Protein AF-A0A9W9TT65-F1 (afdb_monomer_lite)

Foldseek 3Di:
DDDDDDDDPPDQDPPVCCVVPPNQLRPDDPVLCCLLVVNCNVQAVVCLLVVVVVSHDDDDPSSVVSLLVVLLSSLVRVQVVDDAAEEEEAEEPSNLQNLVNNLVSCVVVVGDYAYEYEHATAQDALVSLVVDPCSLSSLVSCVSHPYYYYPDPVSVVRSVNNVVVRD

InterPro domains:
  IPR001830 Glycosyl transferase, family 20 [PF00982] (3-165)
  IPR001830 Glycosyl transferase, family 20 [PTHR10788] (2-167)

Structure (mmCIF, N/CA/C/O backbone):
data_AF-A0A9W9TT65-F1
#
_entry.id   AF-A0A9W9TT65-F1
#
loop_
_atom_site.group_PDB
_atom_site.id
_atom_site.type_symbol
_atom_site.label_atom_id
_atom_site.label_alt_id
_atom_site.label_comp_id
_atom_site.label_asym_id
_atom_site.label_entity_id
_atom_site.label_seq_id
_atom_site.pdbx_PDB_ins_code
_atom_site.Cartn_x
_atom_site.Cartn_y
_atom_site.Cartn_z
_atom_site.occupancy
_atom_site.B_iso_or_equiv
_atom_site.auth_seq_id
_atom_site.auth_comp_id
_atom_site.auth_asym_id
_atom_site.auth_atom_id
_atom_site.pdbx_PDB_model_num
ATOM 1 N N . MET A 1 1 ? -24.677 -5.483 7.477 1.00 58.88 1 MET A N 1
ATOM 2 C CA . MET A 1 1 ? -23.990 -4.290 8.018 1.00 58.88 1 MET A CA 1
ATOM 3 C C . MET A 1 1 ? -23.645 -3.385 6.850 1.00 58.88 1 MET A C 1
ATOM 5 O O . MET A 1 1 ? -23.142 -3.916 5.865 1.00 58.88 1 MET A O 1
ATOM 9 N N . PRO A 1 2 ? -23.948 -2.082 6.903 1.00 85.75 2 PRO A N 1
ATOM 10 C CA . PRO A 1 2 ? -23.496 -1.151 5.876 1.00 85.75 2 PRO A CA 1
ATOM 11 C C . PRO A 1 2 ? -21.977 -0.962 5.992 1.00 85.75 2 PRO A C 1
ATOM 13 O O . PRO A 1 2 ? -21.465 -0.779 7.094 1.00 85.75 2 PRO A O 1
ATOM 16 N N . PHE A 1 3 ? -21.259 -1.022 4.873 1.00 85.62 3 PHE A N 1
ATOM 17 C CA . PHE A 1 3 ? -19.852 -0.621 4.795 1.00 85.62 3 PHE A CA 1
ATOM 18 C C . PHE A 1 3 ? -19.753 0.737 4.094 1.00 85.62 3 PHE A C 1
ATOM 20 O O . PHE A 1 3 ? -20.617 1.094 3.292 1.00 85.62 3 PHE A O 1
ATOM 27 N N . ARG A 1 4 ? -18.704 1.503 4.402 1.00 89.38 4 ARG A N 1
ATOM 28 C CA . ARG A 1 4 ? -18.386 2.761 3.715 1.00 89.38 4 ARG A CA 1
ATOM 29 C C . ARG A 1 4 ? -17.151 2.553 2.854 1.00 89.38 4 ARG A C 1
ATOM 31 O O . ARG A 1 4 ? -16.164 2.001 3.330 1.00 89.38 4 ARG A O 1
ATOM 38 N N . TRP A 1 5 ? -17.212 2.997 1.604 1.00 88.19 5 TRP A N 1
ATOM 39 C CA . TRP A 1 5 ? -16.100 2.881 0.667 1.00 88.19 5 TRP A CA 1
ATOM 40 C C . TRP A 1 5 ? -15.367 4.218 0.555 1.00 88.19 5 TRP A C 1
ATOM 42 O O . TRP A 1 5 ? -15.962 5.237 0.213 1.00 88.19 5 TRP A O 1
ATOM 52 N N . PHE A 1 6 ? -14.065 4.199 0.840 1.00 88.06 6 PHE A N 1
ATOM 53 C CA . PHE A 1 6 ? -13.137 5.291 0.558 1.00 88.06 6 PHE A CA 1
ATOM 54 C C . PHE A 1 6 ? -12.287 4.953 -0.667 1.00 88.06 6 PHE A C 1
ATOM 56 O O . PHE A 1 6 ? -11.659 3.897 -0.712 1.00 88.06 6 PHE A O 1
ATOM 63 N N . GLY A 1 7 ? -12.258 5.842 -1.655 1.00 85.19 7 GLY A N 1
ATOM 64 C CA . GLY A 1 7 ? -11.528 5.621 -2.897 1.00 85.19 7 GLY A CA 1
ATOM 65 C C . GLY A 1 7 ? -11.224 6.921 -3.624 1.00 85.19 7 GLY A C 1
ATOM 66 O O . GLY A 1 7 ? -11.794 7.970 -3.318 1.00 85.19 7 GLY A O 1
ATOM 67 N N . TRP A 1 8 ? -10.309 6.835 -4.585 1.00 81.88 8 TRP A N 1
ATOM 68 C CA . TRP A 1 8 ? -10.069 7.915 -5.530 1.00 81.88 8 TRP A CA 1
ATOM 69 C C . TRP A 1 8 ? -11.089 7.812 -6.682 1.00 81.88 8 TRP A C 1
ATOM 71 O O . TRP A 1 8 ? -11.225 6.729 -7.249 1.00 81.88 8 TRP A O 1
ATOM 81 N N . PRO A 1 9 ? -11.799 8.897 -7.048 1.00 77.75 9 PRO A N 1
ATOM 82 C CA . PRO A 1 9 ? -12.768 8.927 -8.158 1.00 77.75 9 PRO A CA 1
ATOM 83 C C . PRO A 1 9 ? -12.161 8.681 -9.552 1.00 77.75 9 PRO A C 1
ATOM 85 O O . PRO A 1 9 ? -12.905 8.554 -10.518 1.00 77.75 9 PRO A O 1
ATOM 88 N N . GLY A 1 10 ? -10.830 8.661 -9.689 1.00 69.94 10 GLY A N 1
ATOM 89 C CA . GLY A 1 10 ? -10.135 8.414 -10.959 1.00 69.94 10 GLY A CA 1
ATOM 90 C C . GLY A 1 10 ? -9.964 9.641 -11.863 1.00 69.94 10 GLY A C 1
ATOM 91 O O . GLY A 1 10 ? -9.146 9.607 -12.777 1.00 69.94 10 GLY A O 1
ATOM 92 N N . LEU A 1 11 ? -10.681 10.739 -11.606 1.00 67.62 11 LEU A N 1
ATOM 93 C CA . LEU A 1 11 ? -10.598 11.994 -12.364 1.00 67.62 11 LEU A CA 1
ATOM 94 C C . LEU A 1 11 ? -10.706 13.215 -11.440 1.00 67.62 11 LEU A C 1
ATOM 96 O O . LEU A 1 11 ? -11.041 13.095 -10.259 1.00 67.62 11 LEU A O 1
ATOM 100 N N . GLY A 1 12 ? -10.399 14.394 -11.987 1.00 60.28 12 GLY A N 1
ATOM 101 C CA . GLY A 1 12 ? -10.704 15.664 -11.331 1.00 60.28 12 GLY A CA 1
ATOM 102 C C . GLY A 1 12 ? -12.208 15.860 -11.280 1.00 60.28 12 GLY A C 1
ATOM 103 O O . GLY A 1 12 ? -12.876 15.714 -12.300 1.00 60.28 12 GLY A O 1
ATOM 104 N N . ILE A 1 13 ? -12.731 16.148 -10.094 1.00 60.12 13 ILE A N 1
ATOM 105 C CA . ILE A 1 13 ? -14.157 16.397 -9.899 1.00 60.12 13 ILE A CA 1
ATOM 106 C C . ILE A 1 13 ? -14.379 17.900 -10.104 1.00 60.12 13 ILE A C 1
ATOM 108 O O . ILE A 1 13 ? -13.722 18.687 -9.418 1.00 60.12 13 ILE A O 1
ATOM 112 N N . PRO A 1 14 ? -15.246 18.321 -11.040 1.00 58.72 14 PRO A N 1
ATOM 113 C CA . PRO A 1 14 ? -15.677 19.710 -11.138 1.00 58.72 14 PRO A CA 1
ATOM 114 C C . PRO A 1 14 ? -16.247 20.198 -9.802 1.00 58.72 14 PRO A C 1
ATOM 116 O O . PRO A 1 14 ? -16.908 19.442 -9.096 1.00 58.72 14 PRO A O 1
ATOM 119 N N . GLN A 1 15 ? -16.039 21.471 -9.461 1.00 59.12 15 GLN A N 1
ATOM 120 C CA . GLN A 1 15 ? -16.457 22.028 -8.164 1.00 59.12 15 GLN A CA 1
ATOM 121 C C . GLN A 1 15 ? -17.969 21.862 -7.887 1.00 59.12 15 GLN A C 1
ATOM 123 O O . GLN A 1 15 ? -18.407 21.775 -6.743 1.00 59.12 15 GLN A O 1
ATOM 128 N N . GLU A 1 16 ? -18.774 21.787 -8.945 1.00 53.3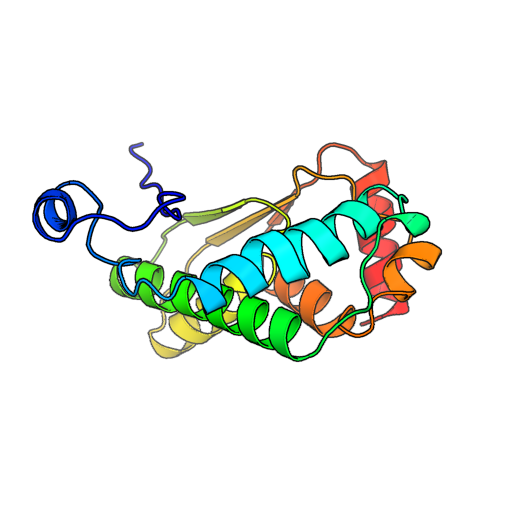4 16 GLU A N 1
ATOM 129 C CA . GLU A 1 16 ? -20.217 21.530 -8.904 1.00 53.34 16 GLU A CA 1
ATOM 130 C C . GLU A 1 16 ? -20.590 20.102 -8.459 1.00 53.34 16 GLU A C 1
ATOM 132 O O . GLU A 1 16 ? -21.606 19.919 -7.784 1.00 53.34 16 GLU A O 1
ATOM 137 N N . ASP A 1 17 ? -19.730 19.119 -8.736 1.00 54.47 17 ASP A N 1
ATOM 138 C CA . ASP A 1 17 ? -19.923 17.699 -8.418 1.00 54.47 17 ASP A CA 1
ATOM 139 C C . ASP A 1 17 ? -19.241 17.282 -7.099 1.00 54.47 17 ASP A C 1
ATOM 141 O O . ASP A 1 17 ? -19.396 16.147 -6.636 1.00 54.47 17 ASP A O 1
ATOM 145 N N . GLU A 1 18 ? -18.525 18.202 -6.435 1.00 54.34 18 GLU A N 1
ATOM 146 C CA . GLU A 1 18 ? -17.837 17.959 -5.154 1.00 54.34 18 GLU A CA 1
ATOM 147 C C . GLU A 1 18 ? -18.780 17.465 -4.047 1.00 54.34 18 GLU A C 1
ATOM 149 O O . GLU A 1 18 ? -18.344 16.739 -3.158 1.00 54.34 18 GLU A O 1
ATOM 154 N N . LYS A 1 19 ? -20.075 17.810 -4.113 1.00 49.06 19 LYS A N 1
ATOM 155 C CA . LYS A 1 19 ? -21.104 17.368 -3.152 1.00 49.06 19 LYS A CA 1
ATOM 156 C C . LYS A 1 19 ? -21.560 15.916 -3.351 1.00 49.06 19 LYS A C 1
ATOM 158 O O . LYS A 1 19 ? -22.114 15.330 -2.422 1.00 49.06 19 LYS A O 1
ATOM 163 N N . LEU A 1 20 ? -21.390 15.354 -4.552 1.00 49.91 20 LEU A N 1
ATOM 164 C CA . LEU A 1 20 ? -21.769 13.973 -4.893 1.00 49.91 20 LEU A CA 1
ATOM 165 C C . LEU A 1 20 ? -20.670 12.971 -4.530 1.00 49.91 20 LEU A C 1
ATOM 167 O O . LEU A 1 20 ? -20.954 11.822 -4.187 1.00 49.91 20 LEU A O 1
ATOM 171 N N . VAL A 1 21 ? -19.415 13.411 -4.563 1.00 54.03 21 VAL A N 1
ATOM 172 C CA . VAL A 1 21 ? -18.291 12.648 -4.027 1.00 54.03 21 VAL A CA 1
ATOM 173 C C . VAL A 1 21 ? -18.220 12.902 -2.528 1.00 54.03 21 VAL A C 1
ATOM 175 O O . VAL A 1 21 ? -18.475 14.002 -2.065 1.00 54.03 21 VAL A O 1
ATOM 178 N N . THR A 1 22 ? -17.915 11.881 -1.726 1.00 53.19 22 THR A N 1
ATOM 179 C CA . THR A 1 22 ? -17.835 12.016 -0.263 1.00 53.19 22 THR A CA 1
ATOM 180 C C . THR A 1 22 ? -16.619 12.873 0.141 1.00 53.19 22 THR A C 1
ATOM 182 O O . THR A 1 22 ? -15.586 12.333 0.521 1.00 53.19 22 THR A O 1
ATOM 185 N N . GLU A 1 23 ? -16.752 14.194 -0.016 1.00 50.34 23 GLU A N 1
ATOM 186 C CA . GLU A 1 23 ? -16.057 15.400 0.484 1.00 50.34 23 GLU A CA 1
ATOM 187 C C . GLU A 1 23 ? -14.537 15.428 0.746 1.00 50.34 23 GLU A C 1
ATOM 189 O O . GLU A 1 23 ? -14.012 16.506 0.998 1.00 50.34 23 GLU A O 1
ATOM 194 N N . LYS A 1 24 ? -13.776 14.328 0.744 1.00 52.50 24 LYS A N 1
ATOM 195 C CA . LYS A 1 24 ? -12.506 14.329 1.498 1.00 52.50 24 LYS A CA 1
ATOM 196 C C . LYS A 1 24 ? -11.238 13.999 0.719 1.00 52.50 24 LYS A C 1
ATOM 198 O O . LYS A 1 24 ? -10.176 14.441 1.137 1.00 52.50 24 LYS A O 1
ATOM 203 N N . MET A 1 25 ? -11.314 13.334 -0.434 1.00 53.53 25 MET A N 1
ATOM 204 C CA . MET A 1 25 ? -10.139 13.108 -1.307 1.00 53.53 25 MET A CA 1
ATOM 205 C C . MET A 1 25 ? -9.979 14.199 -2.387 1.00 53.53 25 MET A C 1
ATOM 207 O O . MET A 1 25 ? -9.331 13.978 -3.406 1.00 53.53 25 MET A O 1
ATOM 211 N N . ALA A 1 26 ? -10.584 15.373 -2.184 1.00 46.69 26 ALA A N 1
ATOM 212 C CA . ALA A 1 26 ? -10.664 16.464 -3.157 1.00 46.69 26 ALA A CA 1
ATOM 213 C C . ALA A 1 26 ? -9.554 17.522 -2.978 1.00 46.69 26 ALA A C 1
ATOM 215 O O . ALA A 1 26 ? -9.811 18.720 -2.971 1.00 46.69 26 ALA A O 1
ATOM 216 N N . GLN A 1 27 ? -8.294 17.098 -2.852 1.00 53.00 27 GLN A N 1
ATOM 217 C CA . GLN A 1 27 ? -7.173 17.968 -3.231 1.00 53.00 27 GLN A CA 1
ATOM 218 C C . GLN A 1 27 ? -6.580 17.430 -4.524 1.00 53.00 27 GLN A C 1
ATOM 220 O O . GLN A 1 27 ? -5.707 16.564 -4.538 1.00 53.00 27 GLN A O 1
ATOM 225 N N . TYR A 1 28 ? -7.140 17.920 -5.626 1.00 60.53 28 TYR A N 1
ATOM 226 C CA . TYR A 1 28 ? -6.762 17.525 -6.970 1.00 60.53 28 TYR A CA 1
ATOM 227 C C . TYR A 1 28 ? -5.408 18.131 -7.339 1.00 60.53 28 TYR A C 1
ATOM 229 O O . TYR A 1 28 ? -5.297 19.308 -7.676 1.00 60.53 28 TYR A O 1
ATOM 237 N N . ASN A 1 29 ? -4.368 17.306 -7.281 1.00 73.69 29 ASN A N 1
ATOM 238 C CA . ASN A 1 29 ? -3.089 17.586 -7.912 1.00 73.69 29 ASN A CA 1
ATOM 239 C C . ASN A 1 29 ? -2.835 16.485 -8.950 1.00 73.69 29 ASN A C 1
ATOM 241 O O . ASN A 1 29 ? -2.496 15.358 -8.591 1.00 73.69 29 ASN A O 1
ATOM 245 N N . VAL A 1 30 ? -3.054 16.816 -10.229 1.00 80.31 30 VAL A N 1
ATOM 246 C CA . VAL A 1 30 ? -2.892 15.899 -11.376 1.00 80.31 30 VAL A CA 1
ATOM 247 C C . VAL A 1 30 ? -1.522 15.240 -11.367 1.00 80.31 30 VAL A C 1
ATOM 249 O O . VAL A 1 30 ? -1.421 14.029 -11.521 1.00 80.31 30 VAL A O 1
ATOM 252 N N . ASP A 1 31 ? -0.480 16.037 -11.141 1.00 87.12 31 ASP A N 1
ATOM 253 C CA . ASP A 1 31 ? 0.907 15.581 -11.133 1.00 87.12 31 ASP A CA 1
ATOM 254 C C . ASP A 1 31 ? 1.171 14.604 -9.976 1.00 87.12 31 ASP A C 1
ATOM 256 O O . ASP A 1 31 ? 1.829 13.581 -10.158 1.00 87.12 31 ASP A O 1
ATOM 260 N N . LEU A 1 32 ? 0.592 14.855 -8.796 1.00 89.44 32 LEU A N 1
ATOM 261 C CA . LEU A 1 32 ? 0.674 13.924 -7.668 1.00 89.44 32 LEU A CA 1
ATOM 262 C C . LEU A 1 32 ? -0.028 12.593 -7.975 1.00 89.44 32 LEU A C 1
ATOM 264 O O . LEU A 1 32 ? 0.531 11.531 -7.699 1.00 89.44 32 LEU A O 1
ATOM 268 N N . ALA A 1 33 ? -1.246 12.650 -8.522 1.00 87.94 33 ALA A N 1
ATOM 269 C CA . ALA A 1 33 ? -2.026 11.461 -8.854 1.00 87.94 33 ALA A CA 1
ATOM 270 C C . ALA A 1 33 ? -1.331 10.621 -9.933 1.00 87.94 33 ALA A C 1
ATOM 272 O O . ALA A 1 33 ? -1.251 9.403 -9.792 1.00 87.94 33 ALA A O 1
ATOM 273 N N . ASP A 1 34 ? -0.768 11.263 -10.957 1.00 91.00 34 ASP A N 1
ATOM 274 C CA . ASP A 1 34 ? -0.018 10.598 -12.020 1.00 91.00 34 ASP A CA 1
ATOM 275 C C . ASP A 1 34 ? 1.249 9.911 -11.482 1.00 91.00 34 ASP A C 1
ATOM 277 O O . ASP A 1 34 ? 1.429 8.705 -11.664 1.00 91.00 34 ASP A O 1
ATOM 281 N N . LYS A 1 35 ? 2.074 10.621 -10.700 1.00 94.56 35 LYS A N 1
ATOM 282 C CA . LYS A 1 35 ? 3.283 10.056 -10.067 1.00 94.56 35 LYS A CA 1
ATOM 283 C C . LYS A 1 35 ? 2.982 8.887 -9.130 1.00 94.56 35 LYS A C 1
ATOM 285 O O . LYS A 1 35 ? 3.777 7.950 -9.039 1.00 94.56 35 LYS A O 1
ATOM 290 N N . TYR A 1 36 ? 1.852 8.934 -8.432 1.00 94.56 36 TYR A N 1
ATOM 291 C CA . TYR A 1 36 ? 1.391 7.858 -7.561 1.00 94.56 36 TYR A CA 1
ATOM 292 C C . TYR A 1 36 ? 0.864 6.650 -8.342 1.00 94.56 36 TYR A C 1
ATOM 294 O O . TYR A 1 36 ? 1.327 5.526 -8.131 1.00 94.56 36 TYR A O 1
ATOM 302 N N . TYR A 1 37 ? -0.133 6.874 -9.200 1.00 94.31 37 TYR A N 1
ATOM 303 C CA . TYR A 1 37 ? -0.900 5.816 -9.847 1.00 94.31 37 TYR A CA 1
ATOM 304 C C . TYR A 1 37 ? -0.141 5.257 -11.048 1.00 94.31 37 TYR A C 1
ATOM 306 O O . TYR A 1 37 ? 0.204 4.077 -11.064 1.00 94.31 37 TYR A O 1
ATOM 314 N N . ASN A 1 38 ? 0.209 6.110 -12.012 1.00 94.31 38 ASN A N 1
ATOM 315 C CA . ASN A 1 38 ? 0.945 5.691 -13.201 1.00 94.31 38 ASN A CA 1
ATOM 316 C C . ASN A 1 38 ? 2.427 5.453 -12.890 1.00 94.31 38 ASN A C 1
ATOM 318 O O . ASN A 1 38 ? 2.988 4.460 -13.345 1.00 94.31 38 ASN A O 1
ATOM 322 N N . GLY A 1 39 ? 3.045 6.303 -12.068 1.00 95.81 39 GLY A N 1
ATOM 323 C CA . GLY A 1 39 ? 4.456 6.192 -11.691 1.00 95.81 39 GLY A CA 1
ATOM 324 C C . GLY A 1 39 ? 4.755 4.998 -10.779 1.00 95.81 39 GLY A C 1
ATOM 325 O O . GLY A 1 39 ? 5.170 3.934 -11.236 1.00 95.81 39 GLY A O 1
ATOM 326 N N . PHE A 1 40 ? 4.593 5.156 -9.465 1.00 97.38 40 PHE A N 1
ATOM 327 C CA . PHE A 1 40 ? 5.035 4.118 -8.527 1.00 97.38 40 PHE A CA 1
ATOM 328 C C . PHE A 1 40 ? 4.141 2.870 -8.553 1.00 97.38 40 PHE A C 1
ATOM 330 O O . PHE A 1 40 ? 4.644 1.747 -8.552 1.00 97.38 40 PHE A O 1
ATOM 337 N N . SER A 1 41 ? 2.817 3.030 -8.607 1.00 97.50 41 SER A N 1
ATOM 338 C CA . SER A 1 41 ? 1.910 1.876 -8.546 1.00 97.50 41 SER A CA 1
ATOM 339 C C . SER A 1 41 ? 1.997 1.036 -9.826 1.00 97.50 41 SER A C 1
ATOM 341 O O . SER A 1 41 ? 2.358 -0.138 -9.760 1.00 97.50 41 SER A O 1
ATOM 343 N N . ASN A 1 42 ? 1.760 1.633 -10.994 1.00 97.00 42 ASN A N 1
ATOM 344 C CA . ASN A 1 42 ? 1.673 0.884 -12.249 1.00 97.00 42 ASN A CA 1
ATOM 345 C C . ASN A 1 42 ? 3.004 0.717 -12.989 1.00 97.00 42 ASN A C 1
ATOM 347 O O . ASN A 1 42 ? 3.173 -0.288 -13.669 1.00 97.00 42 ASN A O 1
ATOM 351 N N . SER A 1 43 ? 3.971 1.629 -12.841 1.00 96.88 43 SER A N 1
ATOM 352 C CA . SER A 1 43 ? 5.273 1.488 -13.517 1.00 96.88 43 SER A CA 1
ATOM 353 C C . SER A 1 43 ? 6.370 0.880 -12.637 1.00 96.88 43 SER A C 1
ATOM 355 O O . SER A 1 43 ? 7.440 0.556 -13.151 1.00 96.88 43 SER A O 1
ATOM 357 N N . THR A 1 44 ? 6.140 0.711 -11.326 1.00 97.00 44 THR A N 1
ATOM 358 C CA . THR A 1 44 ? 7.094 0.054 -10.408 1.00 97.00 44 THR A CA 1
ATOM 359 C C . THR A 1 44 ? 6.506 -1.191 -9.745 1.00 97.00 44 THR A C 1
ATOM 361 O O . THR A 1 44 ? 7.026 -2.284 -9.952 1.00 97.00 44 THR A O 1
ATOM 364 N N . LEU A 1 45 ? 5.437 -1.063 -8.950 1.00 97.88 45 LEU A N 1
ATOM 365 C CA . LEU A 1 45 ? 4.911 -2.186 -8.162 1.00 97.88 45 LEU A CA 1
ATOM 366 C C . LEU A 1 45 ? 4.247 -3.254 -9.028 1.00 97.88 45 LEU A C 1
ATOM 368 O O . LEU A 1 45 ? 4.542 -4.435 -8.858 1.00 97.88 45 LEU A O 1
ATOM 372 N N . TRP A 1 46 ? 3.393 -2.848 -9.969 1.00 98.44 46 TRP A N 1
ATOM 373 C CA . TRP A 1 46 ? 2.706 -3.771 -10.868 1.00 98.44 46 TRP A CA 1
ATOM 374 C C . TRP A 1 46 ? 3.676 -4.689 -11.633 1.00 98.44 46 TRP A C 1
ATOM 376 O O . TRP A 1 46 ? 3.580 -5.905 -11.443 1.00 98.44 46 TRP A O 1
ATOM 386 N N . PRO A 1 47 ? 4.645 -4.185 -12.426 1.00 97.94 47 PRO A N 1
ATOM 387 C CA . PRO A 1 47 ? 5.561 -5.054 -13.163 1.00 97.94 47 PRO A CA 1
ATOM 388 C C . PRO A 1 47 ? 6.440 -5.901 -12.236 1.00 97.94 47 PRO A C 1
ATOM 390 O O . PRO A 1 47 ? 6.693 -7.068 -12.532 1.00 97.94 47 PRO A O 1
ATOM 393 N N . LEU A 1 48 ? 6.858 -5.366 -11.082 1.00 97.69 48 LEU A N 1
ATOM 394 C CA . LEU A 1 48 ? 7.619 -6.121 -10.084 1.00 97.69 48 LEU A CA 1
ATOM 395 C C . LEU A 1 48 ? 6.828 -7.330 -9.559 1.00 97.69 48 LEU A C 1
ATOM 397 O O . LEU A 1 48 ? 7.361 -8.437 -9.491 1.00 97.69 48 LEU A O 1
ATOM 401 N N . PHE A 1 49 ? 5.562 -7.127 -9.192 1.00 98.25 49 PHE A N 1
ATOM 402 C CA . PHE A 1 49 ? 4.710 -8.170 -8.614 1.00 98.25 49 PHE A CA 1
ATOM 403 C C . PHE A 1 49 ? 4.284 -9.218 -9.649 1.00 98.25 49 PHE A C 1
ATOM 405 O O . PHE A 1 49 ? 4.064 -10.375 -9.295 1.00 98.25 49 PHE A O 1
ATOM 412 N N . HIS A 1 50 ? 4.265 -8.850 -10.932 1.00 98.38 50 HIS A N 1
ATOM 413 C CA . HIS A 1 50 ? 3.946 -9.742 -12.050 1.00 98.38 50 HIS A CA 1
ATOM 414 C C . HIS A 1 50 ? 5.176 -10.343 -12.744 1.00 98.38 50 HIS A C 1
ATOM 416 O O . HIS A 1 50 ? 5.035 -10.969 -13.791 1.00 98.38 50 HIS A O 1
ATOM 422 N N . TYR A 1 51 ? 6.379 -10.202 -12.172 1.00 97.62 51 TYR A N 1
ATOM 423 C CA . TYR A 1 51 ? 7.631 -10.711 -12.755 1.00 97.62 51 TYR A CA 1
ATOM 424 C C . TYR A 1 51 ? 7.972 -10.114 -14.141 1.00 97.62 51 TYR A C 1
ATOM 426 O O . TYR A 1 51 ? 8.802 -10.650 -14.876 1.00 97.62 51 TYR A O 1
ATOM 434 N N . GLN A 1 52 ? 7.395 -8.962 -14.490 1.00 97.19 52 GLN A N 1
ATOM 435 C CA . GLN A 1 52 ? 7.625 -8.227 -15.737 1.00 97.19 52 GLN A CA 1
ATOM 436 C C . GLN A 1 52 ? 8.717 -7.163 -15.553 1.00 97.19 52 GLN A C 1
ATOM 438 O O . GLN A 1 52 ? 8.533 -5.989 -15.851 1.00 97.19 52 GLN A O 1
ATOM 443 N N . LEU A 1 53 ? 9.895 -7.564 -15.065 1.00 93.75 53 LEU A N 1
ATOM 444 C CA . LEU A 1 53 ? 10.982 -6.629 -14.719 1.00 93.75 53 LEU A CA 1
ATOM 445 C C . LEU A 1 53 ? 11.468 -5.761 -15.893 1.00 93.75 53 LEU A C 1
ATOM 447 O O . LEU A 1 53 ? 12.019 -4.689 -15.673 1.00 93.75 53 LEU A O 1
ATOM 451 N N . HIS A 1 54 ? 11.264 -6.214 -17.129 1.00 93.56 54 HIS A N 1
ATOM 452 C CA . HIS A 1 54 ? 11.605 -5.467 -18.340 1.00 93.56 54 HIS A CA 1
ATOM 453 C C . HIS A 1 54 ? 10.648 -4.294 -18.623 1.00 93.56 54 HIS A C 1
ATOM 455 O O . HIS A 1 54 ? 11.022 -3.378 -19.346 1.00 93.56 54 HIS A O 1
ATOM 461 N N . GLU A 1 55 ? 9.442 -4.309 -18.048 1.00 93.44 55 GLU A N 1
ATOM 462 C CA . GLU A 1 55 ? 8.457 -3.220 -18.128 1.00 93.44 55 GLU A CA 1
ATOM 463 C C . GLU A 1 55 ? 8.593 -2.236 -16.955 1.00 93.44 55 GLU A C 1
ATOM 465 O O . GLU A 1 55 ? 7.961 -1.180 -16.935 1.00 93.44 55 GLU A O 1
ATOM 470 N N . MET A 1 56 ? 9.421 -2.571 -15.961 1.00 92.44 56 MET A N 1
ATOM 471 C CA . MET A 1 56 ? 9.609 -1.752 -14.776 1.00 92.44 56 MET A CA 1
ATOM 472 C C . MET A 1 56 ? 10.386 -0.481 -15.119 1.00 92.44 56 MET A C 1
ATOM 474 O O . MET A 1 56 ? 11.532 -0.517 -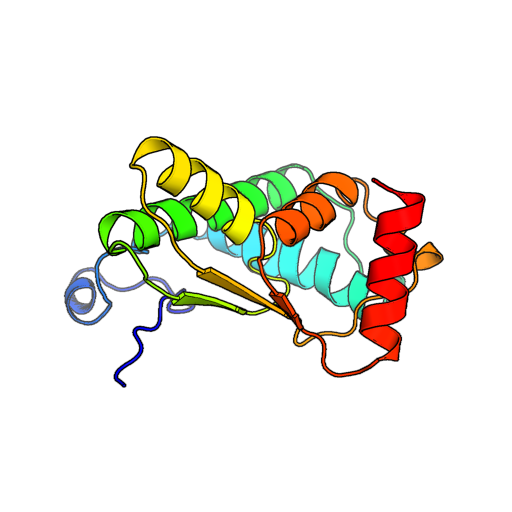15.571 1.00 92.44 56 MET A O 1
ATOM 478 N N . SER A 1 57 ? 9.766 0.665 -14.853 1.00 87.12 57 SER A N 1
ATOM 479 C CA .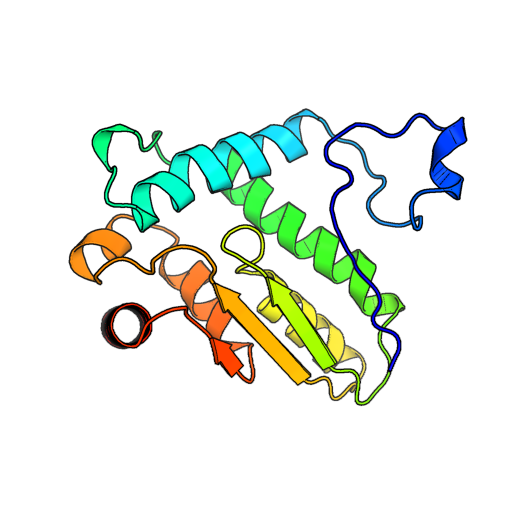 SER A 1 57 ? 10.432 1.957 -14.968 1.00 87.12 57 SER A CA 1
ATOM 480 C C . SER A 1 57 ? 11.555 2.093 -13.945 1.00 87.12 57 SER A C 1
ATOM 482 O O . SER A 1 57 ? 11.557 1.469 -12.879 1.00 87.12 57 SER A O 1
ATOM 484 N N . ARG A 1 58 ? 12.518 2.971 -14.243 1.00 87.50 58 ARG A N 1
ATOM 485 C CA . ARG A 1 58 ? 13.538 3.345 -13.264 1.00 87.50 58 ARG A CA 1
ATOM 486 C C . ARG A 1 58 ? 12.846 3.914 -12.026 1.00 87.50 58 ARG A C 1
ATOM 488 O O . ARG A 1 58 ? 12.084 4.870 -12.127 1.00 87.50 58 ARG A O 1
ATOM 495 N N . ILE A 1 59 ? 13.168 3.349 -10.867 1.00 85.75 59 ILE A N 1
ATOM 496 C CA . ILE A 1 59 ? 12.616 3.793 -9.589 1.00 85.75 59 ILE A CA 1
ATOM 497 C C . ILE A 1 59 ? 13.056 5.234 -9.341 1.00 85.75 59 ILE A C 1
ATOM 499 O O . ILE A 1 59 ? 14.244 5.514 -9.162 1.00 85.75 59 ILE A O 1
ATOM 503 N N . ASP A 1 60 ? 12.080 6.132 -9.344 1.00 88.94 60 ASP A N 1
ATOM 504 C CA . ASP A 1 60 ? 12.269 7.560 -9.147 1.00 88.94 60 ASP A CA 1
ATOM 505 C C . ASP A 1 60 ? 11.788 7.973 -7.753 1.00 88.94 60 ASP A C 1
ATOM 507 O O . ASP A 1 60 ? 10.689 7.615 -7.316 1.00 88.94 60 ASP A O 1
ATOM 511 N N . LYS A 1 61 ? 12.608 8.770 -7.062 1.00 94.56 61 LYS A N 1
ATOM 512 C CA . LYS A 1 61 ? 12.299 9.279 -5.726 1.00 94.56 61 LYS A CA 1
ATOM 513 C C . LYS A 1 61 ? 10.996 10.078 -5.726 1.00 94.56 61 LYS A C 1
ATOM 515 O O . LYS A 1 61 ? 10.229 9.939 -4.781 1.00 94.56 61 LYS A O 1
ATOM 520 N N . ALA A 1 62 ? 10.716 10.861 -6.772 1.00 95.81 62 ALA A N 1
ATOM 521 C CA . ALA A 1 62 ? 9.494 11.662 -6.810 1.00 95.81 62 ALA A CA 1
ATOM 522 C C . ALA A 1 62 ? 8.230 10.786 -6.869 1.00 95.81 62 ALA A C 1
ATOM 524 O O . ALA A 1 62 ? 7.245 11.091 -6.199 1.00 95.81 62 ALA A O 1
ATOM 525 N N . THR A 1 63 ? 8.268 9.669 -7.605 1.00 96.50 63 THR A N 1
ATOM 526 C CA . THR A 1 63 ? 7.151 8.705 -7.634 1.00 96.50 63 THR A CA 1
ATOM 527 C C . THR A 1 63 ? 6.957 8.000 -6.288 1.00 96.50 63 THR A C 1
ATOM 529 O O . THR A 1 63 ? 5.824 7.851 -5.830 1.00 96.50 63 THR A O 1
ATOM 532 N N . TRP A 1 64 ? 8.044 7.637 -5.598 1.00 97.38 64 TRP A N 1
ATOM 533 C CA . TRP A 1 64 ? 7.966 7.084 -4.242 1.00 97.38 64 TRP A CA 1
ATOM 534 C C . TRP A 1 64 ? 7.403 8.091 -3.233 1.00 97.38 64 TRP A C 1
ATOM 536 O O . TRP A 1 64 ? 6.509 7.749 -2.461 1.00 97.38 64 TRP A O 1
ATOM 546 N N . ASP A 1 65 ? 7.897 9.332 -3.246 1.00 96.81 65 ASP A N 1
ATOM 547 C CA . ASP A 1 65 ? 7.420 10.390 -2.354 1.00 96.81 65 ASP A CA 1
ATOM 548 C C . ASP A 1 65 ? 5.919 10.651 -2.586 1.00 96.81 65 ASP A C 1
ATOM 550 O O . ASP A 1 65 ? 5.159 10.784 -1.625 1.00 96.81 65 ASP A O 1
ATOM 554 N N . ALA A 1 66 ? 5.468 10.639 -3.849 1.00 95.69 66 ALA A N 1
ATOM 555 C CA . ALA A 1 66 ? 4.051 10.711 -4.199 1.00 95.69 66 ALA A CA 1
ATOM 556 C C . ALA A 1 66 ? 3.257 9.528 -3.622 1.00 95.69 66 ALA A C 1
ATOM 558 O O . ALA A 1 66 ? 2.213 9.731 -3.007 1.00 95.69 66 ALA A O 1
ATOM 559 N N . TYR A 1 67 ? 3.765 8.299 -3.752 1.00 97.25 67 TYR A N 1
ATOM 560 C CA . TYR A 1 67 ? 3.121 7.103 -3.208 1.00 97.25 67 TYR A CA 1
ATOM 561 C C . TYR A 1 67 ? 2.982 7.120 -1.688 1.00 97.25 67 TYR A C 1
ATOM 563 O O . TYR A 1 67 ? 1.902 6.836 -1.155 1.00 97.25 67 TYR A O 1
ATOM 571 N N . TYR A 1 68 ? 4.043 7.520 -0.993 1.00 97.25 68 TYR A N 1
ATOM 572 C CA . TYR A 1 68 ? 4.024 7.724 0.449 1.00 97.25 68 TYR A CA 1
ATOM 573 C C . TYR A 1 68 ? 2.990 8.786 0.844 1.00 97.25 68 TYR A C 1
ATOM 575 O O . TYR A 1 68 ? 2.156 8.555 1.722 1.00 97.25 68 TYR A O 1
ATOM 583 N N . TYR A 1 69 ? 3.006 9.935 0.162 1.00 95.75 69 TYR A N 1
ATOM 584 C CA . TYR A 1 69 ? 2.123 11.054 0.471 1.00 95.75 69 TYR A CA 1
ATOM 585 C C . TYR A 1 69 ? 0.647 10.738 0.203 1.00 95.75 69 TYR A C 1
ATOM 587 O O . TYR A 1 69 ? -0.196 11.046 1.042 1.00 95.75 69 TYR A O 1
ATOM 595 N N . VAL A 1 70 ? 0.312 10.058 -0.899 1.00 94.44 70 VAL A N 1
ATOM 596 C CA . VAL A 1 70 ? -1.077 9.653 -1.172 1.00 94.44 70 VAL A CA 1
ATOM 597 C C . VAL A 1 70 ? -1.584 8.666 -0.118 1.00 94.44 70 VAL A C 1
ATOM 599 O O . VAL A 1 70 ? -2.683 8.852 0.400 1.00 94.44 70 VAL A O 1
ATOM 602 N N . ASN A 1 71 ? -0.785 7.672 0.286 1.00 96.81 71 ASN A N 1
ATOM 603 C CA . ASN A 1 71 ? -1.162 6.757 1.374 1.00 96.81 71 ASN A CA 1
ATOM 604 C C . ASN A 1 71 ? -1.436 7.509 2.693 1.00 96.81 71 ASN A C 1
ATOM 606 O O . ASN A 1 71 ? -2.385 7.192 3.413 1.00 96.81 71 ASN A O 1
ATOM 610 N N . PHE A 1 72 ? -0.644 8.541 2.990 1.00 95.50 72 PHE A N 1
ATOM 611 C CA . PHE A 1 72 ? -0.872 9.426 4.131 1.00 95.50 72 PHE A CA 1
ATOM 612 C C . PHE A 1 72 ? -2.163 10.252 3.996 1.00 95.50 72 PHE A C 1
ATOM 614 O O . PHE A 1 72 ? -2.906 10.392 4.970 1.00 95.50 72 PHE A O 1
ATOM 621 N N . LEU A 1 73 ? -2.474 10.768 2.802 1.00 92.25 73 LEU A N 1
ATOM 622 C CA . LEU A 1 73 ? -3.725 11.489 2.542 1.00 92.25 73 LEU A CA 1
ATOM 623 C C . LEU A 1 73 ? -4.954 10.598 2.760 1.00 92.25 73 LEU A C 1
ATOM 625 O O . LEU A 1 73 ? -5.898 11.028 3.421 1.00 92.25 73 LEU A O 1
ATOM 629 N N . PHE A 1 74 ? -4.919 9.340 2.303 1.00 92.88 74 PHE A N 1
ATOM 630 C CA . PHE A 1 74 ? -5.976 8.369 2.604 1.00 92.88 74 PHE A CA 1
ATOM 631 C C . PHE A 1 74 ? -6.189 8.227 4.118 1.00 92.88 74 PHE A C 1
ATOM 633 O O . PHE A 1 74 ? -7.324 8.302 4.591 1.00 92.88 74 PHE A O 1
ATOM 640 N N . ALA A 1 75 ? -5.112 8.096 4.900 1.00 94.00 75 ALA A N 1
ATOM 641 C CA . ALA A 1 75 ? -5.214 8.008 6.356 1.00 94.00 75 ALA A CA 1
ATOM 642 C C . ALA A 1 75 ? -5.818 9.277 6.976 1.00 94.00 75 ALA A C 1
ATOM 644 O O . ALA A 1 75 ? -6.714 9.177 7.815 1.00 94.00 75 ALA A O 1
ATOM 645 N N . LYS A 1 76 ? -5.391 10.466 6.525 1.0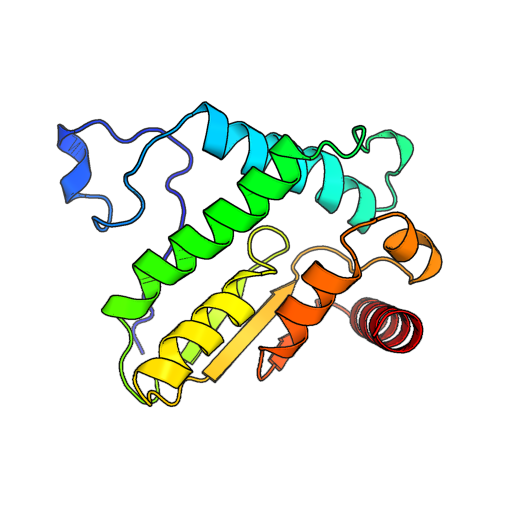0 91.31 76 LYS A N 1
ATOM 646 C CA . LYS A 1 76 ? -5.940 11.759 6.970 1.00 91.31 76 LYS A CA 1
ATOM 647 C C . LYS A 1 76 ? -7.437 11.893 6.718 1.00 91.31 76 LYS A C 1
ATOM 649 O O . LYS A 1 76 ? -8.131 12.521 7.513 1.00 91.31 76 LYS A O 1
ATOM 654 N N . VAL A 1 77 ? -7.929 11.326 5.623 1.00 89.06 77 VAL A N 1
ATOM 655 C CA . VAL A 1 77 ? -9.348 11.358 5.260 1.00 89.06 77 VAL A CA 1
ATOM 656 C C . VAL A 1 77 ? -10.162 10.354 6.063 1.00 89.06 77 VAL A C 1
ATOM 658 O O . VAL A 1 77 ? -11.266 10.671 6.513 1.00 89.06 77 VAL A O 1
ATOM 661 N N . ILE A 1 78 ? -9.629 9.148 6.243 1.00 91.69 78 ILE A N 1
ATOM 662 C CA . ILE A 1 78 ? -10.320 8.054 6.927 1.00 91.69 78 ILE A CA 1
ATOM 663 C C . ILE A 1 78 ? -10.383 8.320 8.434 1.00 91.69 78 ILE A C 1
ATOM 665 O O . ILE A 1 78 ? -11.453 8.192 9.021 1.00 91.69 78 ILE A O 1
ATOM 669 N N . PHE A 1 79 ? -9.279 8.744 9.055 1.00 92.38 79 PHE A N 1
ATOM 670 C CA . PHE A 1 79 ? -9.149 8.836 10.511 1.00 92.38 79 PHE A CA 1
ATOM 671 C C . PHE A 1 79 ? -10.252 9.653 11.219 1.00 92.38 79 PHE A C 1
ATOM 673 O O . PHE A 1 79 ? -10.836 9.123 12.162 1.00 92.38 79 PHE A O 1
ATOM 680 N N . PRO A 1 80 ? -10.640 10.865 10.765 1.00 91.38 80 PRO A N 1
ATOM 681 C CA . PRO A 1 80 ? -11.715 11.644 11.393 1.00 91.38 80 PRO A CA 1
ATOM 682 C C . PRO A 1 80 ? -13.108 11.002 11.312 1.00 91.38 80 PRO A C 1
ATOM 684 O O . PRO A 1 80 ? -14.069 11.568 11.822 1.00 91.38 80 PRO A O 1
ATOM 687 N N . GLN A 1 81 ? -13.249 9.894 10.584 1.00 90.19 81 GLN A N 1
ATOM 688 C CA . GLN A 1 81 ? -14.507 9.176 10.384 1.00 90.19 81 GLN A CA 1
ATOM 689 C C . GLN A 1 81 ? -14.549 7.846 11.139 1.00 90.19 81 GLN A C 1
ATOM 691 O O . GLN A 1 81 ? -15.577 7.170 11.088 1.00 90.19 81 GLN A O 1
ATOM 696 N N . LEU A 1 82 ? -13.441 7.466 11.779 1.00 91.38 82 LEU A N 1
ATOM 697 C CA . LEU A 1 82 ? -13.331 6.238 12.550 1.00 91.38 82 LEU A CA 1
ATOM 698 C C . LEU A 1 82 ? -13.941 6.406 13.937 1.00 91.38 82 LEU A C 1
ATOM 700 O O . LEU A 1 82 ? -13.830 7.463 14.559 1.00 91.38 82 LEU A O 1
ATOM 704 N N . HIS A 1 83 ? -14.502 5.315 14.437 1.00 93.00 83 HIS A N 1
ATOM 705 C CA . HIS A 1 83 ? -14.946 5.145 15.811 1.00 93.00 83 HIS A CA 1
ATOM 706 C C . HIS A 1 83 ? -14.180 3.994 16.473 1.00 93.00 83 HIS A C 1
ATOM 708 O O . HIS A 1 83 ? -13.568 3.150 15.810 1.00 93.00 83 HIS A O 1
ATOM 714 N N . ASP A 1 84 ? -14.200 3.960 17.805 1.00 94.31 84 ASP A N 1
ATOM 715 C CA . ASP A 1 84 ? -13.623 2.848 18.556 1.00 94.31 84 ASP A CA 1
ATOM 716 C C . ASP A 1 84 ? -14.324 1.527 18.194 1.00 94.31 84 ASP A C 1
ATOM 718 O O . ASP A 1 84 ? -15.551 1.459 18.130 1.00 94.31 84 ASP A O 1
ATOM 722 N N . GLY A 1 85 ? -13.545 0.477 17.936 1.00 94.81 85 GLY A N 1
ATOM 723 C CA . GLY A 1 85 ? -14.051 -0.829 17.508 1.00 94.81 85 GLY A CA 1
ATOM 724 C C . GLY A 1 85 ? -14.254 -1.004 15.998 1.00 94.81 85 GLY A C 1
ATOM 725 O O . GLY A 1 85 ? -14.562 -2.123 15.573 1.00 94.81 85 GLY A O 1
ATOM 726 N N . ASP A 1 86 ? -14.049 0.034 15.178 1.00 95.19 86 ASP A N 1
ATOM 727 C CA . ASP A 1 86 ? -14.218 -0.068 13.724 1.00 95.19 86 ASP A CA 1
ATOM 728 C C . ASP A 1 86 ? -13.268 -1.094 13.087 1.00 95.19 86 ASP A C 1
ATOM 730 O O . ASP A 1 86 ? -12.127 -1.302 13.511 1.00 95.19 86 ASP A O 1
ATOM 734 N N . THR A 1 87 ? -13.746 -1.733 12.017 1.00 96.69 87 THR A N 1
ATOM 735 C CA . THR A 1 87 ? -12.952 -2.642 11.182 1.00 96.69 87 THR A CA 1
ATOM 736 C C . THR A 1 87 ? -12.707 -2.009 9.822 1.00 96.69 87 THR A C 1
ATOM 738 O O . THR A 1 87 ? -13.642 -1.646 9.114 1.00 96.69 87 THR A O 1
ATOM 741 N N . ILE A 1 88 ? -11.436 -1.909 9.454 1.00 97.06 88 ILE A N 1
ATOM 742 C CA . ILE A 1 88 ? -10.963 -1.337 8.201 1.00 97.06 88 ILE A CA 1
ATOM 743 C C . ILE A 1 88 ? -10.412 -2.467 7.344 1.00 97.06 88 ILE A C 1
ATOM 745 O O . ILE A 1 88 ? -9.613 -3.277 7.816 1.00 97.06 88 ILE A O 1
ATOM 749 N N . TRP A 1 89 ? -10.809 -2.498 6.076 1.00 98.06 89 TRP A N 1
ATOM 750 C CA . TRP A 1 89 ? -10.248 -3.414 5.093 1.00 98.06 89 TRP A CA 1
ATOM 751 C C . TRP A 1 89 ? -9.572 -2.616 3.980 1.00 98.06 89 TRP A C 1
ATOM 753 O O . TRP A 1 89 ? -10.222 -1.904 3.219 1.00 98.06 89 TRP A O 1
ATOM 763 N N . VAL A 1 90 ? -8.245 -2.694 3.934 1.00 98.31 90 VAL A N 1
ATOM 764 C CA . VAL A 1 90 ? -7.412 -2.061 2.913 1.00 98.31 90 VAL A CA 1
ATOM 765 C C . VAL A 1 90 ? -7.241 -3.024 1.743 1.00 98.31 90 VAL A C 1
ATOM 767 O O . VAL A 1 90 ? -6.990 -4.217 1.936 1.00 98.31 90 VAL A O 1
ATOM 770 N N . HIS A 1 91 ? -7.365 -2.500 0.529 1.00 98.38 91 HIS A N 1
ATOM 771 C CA . HIS A 1 91 ? -7.277 -3.292 -0.686 1.00 98.38 91 HIS A CA 1
ATOM 772 C C . HIS A 1 91 ? -6.121 -2.829 -1.571 1.00 98.38 91 HIS A C 1
ATOM 774 O O . HIS A 1 91 ? -6.044 -1.666 -1.962 1.00 98.38 91 HIS A O 1
ATOM 780 N N . ASP A 1 92 ? -5.311 -3.815 -1.943 1.00 98.38 92 ASP A N 1
ATOM 781 C CA . ASP A 1 92 ? -4.364 -3.813 -3.049 1.00 98.38 92 ASP A CA 1
ATOM 782 C C . ASP A 1 92 ? -3.071 -2.989 -2.926 1.00 98.38 92 ASP A C 1
ATOM 784 O O . ASP A 1 92 ? -2.874 -2.180 -2.017 1.00 98.38 92 ASP A O 1
ATOM 788 N N . TYR A 1 93 ? -2.164 -3.224 -3.883 1.00 98.31 93 TYR A N 1
ATOM 789 C CA . TYR A 1 93 ? -0.790 -2.701 -3.923 1.00 98.31 93 TYR A CA 1
ATOM 790 C C . TYR A 1 93 ? -0.685 -1.169 -3.919 1.00 98.31 93 TYR A C 1
ATOM 792 O O . TYR A 1 93 ? 0.370 -0.629 -3.607 1.00 98.31 93 TYR A O 1
ATOM 800 N N . HIS A 1 94 ? -1.770 -0.461 -4.217 1.00 98.12 94 HIS A N 1
ATOM 801 C CA . HIS A 1 94 ? -1.858 0.997 -4.181 1.00 98.12 94 HIS A CA 1
ATOM 802 C C . HIS A 1 94 ? -1.752 1.576 -2.757 1.00 98.12 94 HIS A C 1
ATOM 804 O O . HIS A 1 94 ? -1.347 2.730 -2.581 1.00 98.12 94 HIS A O 1
ATOM 810 N N . LEU A 1 95 ? -2.148 0.804 -1.737 1.00 98.12 95 LEU A N 1
ATOM 811 C CA . LEU A 1 95 ? -2.375 1.297 -0.374 1.00 98.12 95 LEU A CA 1
ATOM 812 C C . LEU A 1 95 ? -1.580 0.531 0.697 1.00 98.12 95 LEU A C 1
ATOM 814 O O . LEU A 1 95 ? -2.007 0.430 1.846 1.00 98.12 95 LEU A O 1
ATOM 818 N N . MET A 1 96 ? -0.409 -0.015 0.353 1.00 98.31 96 MET A N 1
ATOM 819 C CA . MET A 1 96 ? 0.368 -0.865 1.276 1.00 98.31 96 MET A CA 1
ATOM 820 C C . MET A 1 96 ? 0.923 -0.126 2.505 1.00 98.31 96 MET A C 1
ATOM 822 O O . MET A 1 96 ? 1.272 -0.771 3.489 1.00 98.31 96 MET A O 1
ATOM 826 N N . LEU A 1 97 ? 1.002 1.211 2.483 1.00 98.50 97 LEU A N 1
ATOM 827 C CA . LEU A 1 97 ? 1.475 2.013 3.624 1.00 98.50 97 LEU A CA 1
ATOM 828 C C . LEU A 1 97 ? 0.328 2.560 4.482 1.00 98.50 97 LEU A C 1
ATOM 830 O O . LEU A 1 97 ? 0.549 2.979 5.617 1.00 98.50 97 LEU A O 1
ATOM 834 N N . LEU A 1 98 ? -0.905 2.541 3.969 1.00 98.19 98 LEU A N 1
ATOM 835 C CA . LEU A 1 98 ? -2.085 3.034 4.674 1.00 98.19 98 LEU A CA 1
ATOM 836 C C . LEU A 1 98 ? -2.270 2.413 6.077 1.00 98.19 98 LEU A C 1
ATOM 838 O O . LEU A 1 98 ? -2.557 3.172 7.009 1.00 98.19 98 LEU A O 1
ATOM 842 N N . PRO A 1 99 ? -2.069 1.094 6.298 1.00 98.38 99 PRO A N 1
ATOM 843 C CA . PRO A 1 99 ? -2.202 0.509 7.632 1.00 98.38 99 PRO A CA 1
ATOM 844 C C . PRO A 1 99 ? -1.286 1.159 8.673 1.00 98.38 99 PRO A C 1
ATOM 846 O O . PRO A 1 99 ? -1.719 1.407 9.800 1.00 98.38 99 PRO A O 1
ATOM 849 N N . GLN A 1 100 ? -0.045 1.490 8.297 1.00 97.56 100 GLN A N 1
ATOM 850 C CA . GLN A 1 100 ? 0.905 2.153 9.189 1.00 97.56 100 GLN A CA 1
ATOM 851 C C . GLN A 1 100 ? 0.372 3.515 9.642 1.00 97.56 100 GLN A C 1
ATOM 853 O O . GLN A 1 100 ? 0.261 3.758 10.846 1.00 97.56 100 GLN A O 1
ATOM 858 N N . PHE A 1 101 ? -0.028 4.370 8.699 1.00 97.25 101 PHE A N 1
ATOM 859 C CA . PHE A 1 101 ? -0.527 5.709 9.016 1.00 97.25 101 PHE A CA 1
ATOM 860 C C . PHE A 1 101 ? -1.814 5.685 9.843 1.00 97.25 101 PHE A C 1
ATOM 862 O O . PHE A 1 101 ? -1.990 6.509 10.745 1.00 97.25 101 PHE A O 1
ATOM 869 N N . LEU A 1 102 ? -2.710 4.728 9.584 1.00 96.88 102 LEU A N 1
ATOM 870 C CA . LEU A 1 102 ? -3.918 4.555 10.390 1.00 96.88 102 LEU A CA 1
ATOM 871 C C . LEU A 1 102 ? -3.569 4.159 11.825 1.00 96.88 102 LEU A C 1
ATOM 873 O O . LEU A 1 102 ? -4.077 4.775 12.758 1.00 96.88 102 LEU A O 1
ATOM 877 N N . ARG A 1 103 ? -2.657 3.196 12.020 1.00 96.06 103 ARG A N 1
ATOM 878 C CA . ARG A 1 103 ? -2.209 2.790 13.362 1.00 96.06 103 ARG A CA 1
ATOM 879 C C . ARG A 1 103 ? -1.543 3.916 14.129 1.00 96.06 103 ARG A C 1
ATOM 881 O O . ARG A 1 103 ? -1.791 4.056 15.323 1.00 96.06 103 ARG A O 1
ATOM 888 N N . GLU A 1 104 ? -0.680 4.684 13.477 1.00 94.56 104 GLU A N 1
ATOM 889 C CA . GLU A 1 104 ? -0.034 5.841 14.097 1.00 94.56 104 GLU A CA 1
ATOM 890 C C . GLU A 1 104 ? -1.078 6.863 14.562 1.00 94.56 104 GLU A C 1
ATOM 892 O O . GLU A 1 104 ? -1.027 7.306 15.710 1.00 94.56 104 GLU A O 1
ATOM 897 N N . SER A 1 105 ? -2.078 7.145 13.722 1.00 93.50 105 SER A N 1
ATOM 898 C CA . SER A 1 105 ? -3.164 8.080 14.041 1.00 93.50 105 SER A CA 1
ATOM 899 C C . SER A 1 105 ? -4.048 7.574 15.191 1.00 93.50 105 SER A C 1
ATOM 901 O O . SER A 1 105 ? -4.337 8.316 16.128 1.00 93.50 105 SER A O 1
ATOM 903 N N . THR A 1 106 ? -4.441 6.293 15.190 1.00 93.88 106 THR A N 1
ATOM 904 C CA . THR A 1 106 ? -5.318 5.743 16.240 1.00 93.88 106 THR A CA 1
ATOM 905 C C . THR A 1 106 ? -4.620 5.530 17.576 1.00 93.88 106 THR A C 1
ATOM 907 O O . THR A 1 106 ? -5.266 5.633 18.615 1.00 93.88 106 THR A O 1
ATOM 910 N N . ARG A 1 107 ? -3.303 5.276 17.597 1.00 91.25 107 ARG A N 1
ATOM 911 C CA . ARG A 1 107 ? -2.539 5.235 18.859 1.00 91.25 107 ARG A CA 1
ATOM 912 C C . ARG A 1 107 ? -2.593 6.573 19.595 1.00 91.25 107 ARG A C 1
ATOM 914 O O . ARG A 1 107 ? -2.633 6.574 20.818 1.00 91.25 107 ARG A O 1
ATOM 921 N N . GLN A 1 108 ? -2.602 7.686 18.861 1.00 86.19 108 GLN A N 1
ATOM 922 C CA . GLN A 1 108 ? -2.672 9.026 19.447 1.00 86.19 108 GLN A CA 1
ATOM 923 C C . GLN A 1 108 ? -4.062 9.338 20.025 1.00 86.19 108 GLN A C 1
ATOM 925 O O . GLN A 1 108 ? -4.143 10.013 21.046 1.00 86.19 108 GLN A O 1
ATOM 930 N N . SER A 1 109 ? -5.145 8.833 19.417 1.00 88.69 109 SER A N 1
ATOM 931 C CA . SER A 1 109 ? -6.516 9.029 19.924 1.00 88.69 109 SER A CA 1
ATOM 932 C C . SER A 1 109 ? -6.982 7.983 20.939 1.00 88.69 109 SER A C 1
ATOM 934 O O . SER A 1 109 ? -7.981 8.204 21.618 1.00 88.69 109 SER A O 1
ATOM 936 N N . GLY A 1 110 ? -6.295 6.842 21.039 1.00 89.00 110 GLY A N 1
ATOM 937 C CA . GLY A 1 110 ? -6.680 5.720 21.898 1.00 89.00 110 GLY A CA 1
ATOM 938 C C . GLY A 1 110 ? -7.709 4.763 21.283 1.00 89.00 110 GLY A C 1
ATOM 939 O O . GLY A 1 110 ? -8.136 3.829 21.961 1.00 89.00 110 GLY A O 1
ATOM 940 N N . PHE A 1 111 ? -8.093 4.954 20.015 1.00 91.56 111 PHE A N 1
ATOM 941 C CA . PHE A 1 111 ? -9.044 4.071 19.331 1.00 91.56 111 PHE A CA 1
ATOM 942 C C . PHE A 1 111 ? -8.441 2.689 19.058 1.00 91.56 111 PHE A C 1
ATOM 944 O O . PHE A 1 111 ? -7.325 2.548 18.548 1.00 91.56 111 PHE A O 1
ATOM 951 N N . LYS A 1 112 ? -9.225 1.651 19.335 1.00 93.75 112 LYS A N 1
ATOM 952 C CA . LYS A 1 112 ? -8.942 0.251 19.037 1.00 93.75 112 LYS A CA 1
ATOM 953 C C . LYS A 1 112 ? -9.689 -0.149 17.774 1.00 93.75 112 LYS A C 1
ATOM 955 O O . LYS A 1 112 ? -10.843 -0.558 17.817 1.00 93.75 112 LYS A O 1
ATOM 960 N N . ILE A 1 113 ? -9.004 -0.053 16.644 1.00 95.94 113 ILE A N 1
ATOM 961 C CA . ILE A 1 113 ? -9.523 -0.501 15.347 1.00 95.94 113 ILE A CA 1
ATOM 962 C C . ILE A 1 113 ? -8.943 -1.862 14.960 1.00 95.94 113 ILE A C 1
ATOM 964 O O . ILE A 1 113 ? -7.867 -2.239 15.435 1.00 95.94 113 ILE A O 1
ATOM 968 N N . LYS A 1 114 ? -9.616 -2.570 14.055 1.00 97.62 114 LYS A N 1
ATOM 969 C CA . LYS A 1 114 ? -9.062 -3.736 13.355 1.00 97.62 114 LYS A CA 1
ATOM 970 C C . LYS A 1 114 ? -8.685 -3.358 11.927 1.00 97.62 114 LYS A C 1
ATOM 972 O O . LYS A 1 114 ? -9.455 -2.662 11.273 1.00 97.62 114 LYS A O 1
ATOM 977 N N . ILE A 1 115 ? -7.538 -3.810 11.434 1.00 98.38 115 ILE A N 1
ATOM 978 C CA . ILE A 1 115 ? -7.071 -3.541 10.069 1.00 98.38 115 ILE A CA 1
ATOM 979 C C . ILE A 1 115 ? -6.766 -4.860 9.363 1.00 98.38 115 ILE A C 1
ATOM 981 O O . ILE A 1 115 ? -5.810 -5.553 9.705 1.00 98.38 115 ILE A O 1
ATOM 985 N N . GLY A 1 116 ? -7.570 -5.187 8.355 1.00 98.56 116 GLY A N 1
ATOM 986 C CA . GLY A 1 116 ? -7.263 -6.219 7.373 1.00 98.56 116 GLY A CA 1
ATOM 987 C C . GLY A 1 116 ? -6.657 -5.608 6.112 1.00 98.56 116 GLY A C 1
ATOM 988 O O . GLY A 1 116 ? -7.043 -4.513 5.706 1.00 98.56 116 GLY A O 1
ATOM 989 N N . PHE A 1 117 ? -5.751 -6.328 5.463 1.00 98.75 117 PHE A N 1
ATOM 990 C CA . PHE A 1 117 ? -5.230 -6.003 4.139 1.00 98.75 117 PHE A CA 1
ATOM 991 C C . PHE A 1 117 ? -5.429 -7.195 3.206 1.00 98.75 117 PHE A C 1
ATOM 993 O O . PHE A 1 117 ? -5.206 -8.333 3.614 1.00 98.75 117 PHE A O 1
ATOM 1000 N N . PHE A 1 118 ? -5.819 -6.959 1.955 1.00 98.75 118 PHE A N 1
ATOM 1001 C CA . PHE A 1 118 ? -5.834 -8.002 0.930 1.00 98.75 118 PHE A CA 1
ATOM 1002 C C . PHE A 1 118 ? -5.101 -7.542 -0.331 1.00 98.75 118 PHE A C 1
ATOM 1004 O O . PHE A 1 118 ? -5.464 -6.515 -0.910 1.00 98.75 118 PHE A O 1
ATOM 1011 N N . LEU A 1 119 ? -4.085 -8.303 -0.751 1.00 98.69 119 LEU A N 1
ATOM 1012 C CA . LEU A 1 119 ? -3.365 -8.069 -2.003 1.00 98.69 119 LEU A CA 1
ATOM 1013 C C . LEU A 1 119 ? -4.047 -8.836 -3.140 1.00 98.69 119 LEU A C 1
ATOM 1015 O O . LEU A 1 119 ? -4.138 -10.065 -3.079 1.00 98.69 119 LEU A O 1
ATOM 1019 N N . HIS A 1 120 ? -4.513 -8.118 -4.165 1.00 98.50 120 HIS A N 1
ATOM 1020 C CA . HIS A 1 120 ? -5.212 -8.726 -5.307 1.00 98.50 120 HIS A CA 1
ATOM 1021 C C . HIS A 1 120 ? -4.257 -9.162 -6.422 1.00 98.50 120 HIS A C 1
ATOM 1023 O O . HIS A 1 120 ? -4.589 -9.997 -7.259 1.00 98.50 120 HIS A O 1
ATOM 1029 N N . THR A 1 121 ? -3.041 -8.633 -6.413 1.00 98.38 121 THR A N 1
ATOM 1030 C CA . THR A 1 121 ? -1.948 -9.066 -7.286 1.00 98.38 121 THR A CA 1
ATOM 1031 C C . THR A 1 121 ? -1.184 -10.250 -6.676 1.00 98.38 121 THR A C 1
ATOM 1033 O O . THR A 1 121 ? -1.339 -10.562 -5.487 1.00 98.38 121 THR A O 1
ATOM 1036 N N . PRO A 1 122 ? -0.345 -10.951 -7.458 1.00 98.56 122 PRO A N 1
ATOM 1037 C CA . PRO A 1 122 ? 0.633 -11.866 -6.889 1.00 98.56 122 PRO A CA 1
ATOM 1038 C C . PRO A 1 122 ? 1.573 -11.136 -5.921 1.00 98.56 122 PRO A C 1
ATOM 1040 O O . PRO A 1 122 ? 1.866 -9.955 -6.090 1.00 98.56 122 PRO A O 1
ATOM 1043 N N . PHE A 1 123 ? 2.104 -11.857 -4.934 1.00 98.44 123 PHE A N 1
ATOM 1044 C CA . PHE A 1 123 ? 3.278 -11.395 -4.195 1.00 98.44 123 PHE A CA 1
ATOM 1045 C C . PHE A 1 123 ? 4.511 -12.123 -4.752 1.00 98.44 123 PHE A C 1
ATOM 1047 O O . PHE A 1 123 ? 4.508 -13.362 -4.757 1.00 98.44 123 PHE A O 1
ATOM 1054 N N . PRO A 1 124 ? 5.537 -11.408 -5.248 1.00 98.19 124 PRO A N 1
ATOM 1055 C CA . PRO A 1 124 ? 6.667 -12.032 -5.924 1.00 98.19 124 PRO A CA 1
ATOM 1056 C C . PRO A 1 124 ? 7.588 -12.742 -4.927 1.00 98.19 124 PRO A C 1
ATOM 1058 O O . PRO A 1 124 ? 7.595 -12.440 -3.736 1.00 98.19 124 PRO A O 1
ATOM 1061 N N . SER A 1 125 ? 8.414 -13.666 -5.415 1.00 98.19 125 SER A N 1
ATOM 1062 C CA . SER A 1 125 ? 9.442 -14.330 -4.608 1.00 98.19 125 SER A CA 1
ATOM 1063 C C . SER A 1 125 ? 10.426 -13.317 -4.013 1.00 98.19 125 SER A C 1
ATOM 1065 O O . SER A 1 125 ? 10.642 -12.243 -4.578 1.00 98.19 125 SER A O 1
ATOM 1067 N N . SER A 1 126 ? 11.071 -13.665 -2.896 1.00 97.19 126 SER A N 1
ATOM 1068 C CA . SER A 1 126 ? 12.011 -12.773 -2.202 1.00 97.19 126 SER A CA 1
ATOM 1069 C C . SER A 1 126 ? 13.171 -12.307 -3.089 1.00 97.19 126 SER A C 1
ATOM 1071 O O . SER A 1 126 ? 13.526 -11.127 -3.079 1.00 97.19 126 SER A O 1
ATOM 1073 N N . GLU A 1 127 ? 13.664 -13.190 -3.958 1.00 97.12 127 GLU A N 1
ATOM 1074 C CA . GLU A 1 127 ? 14.675 -12.904 -4.984 1.00 97.12 127 GLU A CA 1
ATOM 1075 C C . GLU A 1 127 ? 14.283 -11.799 -5.974 1.00 97.12 127 GLU A C 1
ATOM 1077 O O . GLU A 1 127 ? 15.146 -11.051 -6.435 1.00 97.12 127 GLU A O 1
ATOM 1082 N N . VAL A 1 128 ? 12.991 -11.674 -6.285 1.00 97.62 128 VAL A N 1
ATOM 1083 C CA . VAL A 1 128 ? 12.461 -10.608 -7.143 1.00 97.62 128 VAL A CA 1
ATOM 1084 C C . VAL A 1 128 ? 12.112 -9.385 -6.301 1.00 97.62 128 VAL A C 1
ATOM 1086 O O . VAL A 1 128 ? 12.522 -8.274 -6.628 1.00 97.62 128 VAL A O 1
ATOM 1089 N N . TYR A 1 129 ? 11.435 -9.575 -5.166 1.00 97.44 129 TYR A N 1
ATOM 1090 C CA . TYR A 1 129 ? 11.031 -8.487 -4.274 1.00 97.44 129 TYR A CA 1
ATOM 1091 C C . TYR A 1 129 ? 12.216 -7.633 -3.803 1.00 97.44 129 TYR A C 1
ATOM 1093 O O . TYR A 1 129 ? 12.106 -6.412 -3.694 1.00 97.44 129 TYR A O 1
ATOM 1101 N N . ARG A 1 130 ? 13.385 -8.249 -3.574 1.00 96.25 130 ARG A N 1
ATOM 1102 C CA . ARG A 1 130 ? 14.591 -7.547 -3.111 1.00 96.25 130 ARG A CA 1
ATOM 1103 C C . ARG A 1 130 ? 15.125 -6.497 -4.092 1.00 96.25 130 ARG A C 1
ATOM 1105 O O . ARG A 1 130 ? 15.924 -5.669 -3.657 1.00 96.25 130 ARG A O 1
ATOM 1112 N N . ILE A 1 131 ? 14.694 -6.511 -5.359 1.00 95.31 131 ILE A N 1
ATOM 1113 C CA . ILE A 1 131 ? 15.020 -5.480 -6.360 1.00 95.31 131 ILE A CA 1
ATOM 1114 C C . ILE A 1 131 ? 14.470 -4.115 -5.928 1.00 95.31 131 ILE A C 1
ATOM 1116 O O . ILE A 1 131 ? 15.086 -3.089 -6.207 1.00 95.31 131 ILE A O 1
ATOM 1120 N N . LEU A 1 132 ? 13.344 -4.090 -5.208 1.00 95.62 132 LEU A N 1
ATOM 1121 C CA . LEU A 1 132 ? 12.734 -2.865 -4.712 1.00 95.62 132 LEU A CA 1
ATOM 1122 C C . LEU A 1 132 ? 13.567 -2.263 -3.560 1.00 95.62 132 LEU A C 1
ATOM 1124 O O . LEU A 1 132 ? 13.649 -2.864 -2.488 1.00 95.62 132 LEU A O 1
ATOM 1128 N N . PRO A 1 133 ? 14.120 -1.042 -3.685 1.00 94.31 133 PRO A N 1
ATOM 1129 C CA . PRO A 1 133 ? 14.917 -0.446 -2.614 1.00 94.31 133 PRO A CA 1
ATOM 1130 C C . PRO A 1 133 ? 14.075 -0.059 -1.385 1.00 94.31 133 PRO A C 1
ATOM 1132 O O . PRO A 1 133 ? 14.570 -0.078 -0.264 1.00 94.31 133 PRO A O 1
ATOM 1135 N N . MET A 1 134 ? 12.779 0.211 -1.580 1.00 95.81 134 MET A N 1
ATOM 1136 C CA . MET A 1 134 ? 11.808 0.611 -0.544 1.00 95.81 134 MET A CA 1
ATOM 1137 C C . MET A 1 134 ? 11.106 -0.606 0.078 1.00 95.81 134 MET A C 1
ATOM 1139 O O . MET A 1 134 ? 10.087 -0.485 0.760 1.00 95.81 134 MET A O 1
ATOM 1143 N N . ARG A 1 135 ? 11.657 -1.804 -0.160 1.00 95.88 135 ARG A N 1
ATOM 1144 C CA . ARG A 1 135 ? 11.122 -3.090 0.293 1.00 95.88 135 ARG A CA 1
ATOM 1145 C C . ARG A 1 135 ? 10.812 -3.124 1.783 1.00 95.88 135 ARG A C 1
ATOM 1147 O O . ARG A 1 135 ? 9.777 -3.663 2.167 1.00 95.88 135 ARG A O 1
ATOM 1154 N N . LYS A 1 136 ? 11.681 -2.534 2.612 1.00 97.62 136 LYS A N 1
ATOM 1155 C CA . LYS A 1 136 ? 11.518 -2.533 4.067 1.00 97.62 136 LYS A CA 1
ATOM 1156 C C . LYS A 1 136 ? 10.311 -1.696 4.474 1.00 97.62 136 LYS A C 1
ATOM 1158 O O . LYS A 1 136 ? 9.489 -2.169 5.239 1.00 97.62 136 LYS A O 1
ATOM 1163 N N . GLN A 1 137 ? 10.177 -0.490 3.928 1.00 97.25 137 GLN A N 1
ATOM 1164 C CA . GLN A 1 137 ? 9.067 0.419 4.214 1.00 97.25 137 GLN A CA 1
ATOM 1165 C C . GLN A 1 137 ? 7.726 -0.208 3.825 1.00 97.25 137 GLN A C 1
ATOM 1167 O O . GLN A 1 137 ? 6.783 -0.169 4.609 1.00 97.25 137 GLN A O 1
ATOM 1172 N N . ILE A 1 138 ? 7.659 -0.833 2.645 1.00 97.19 138 ILE A N 1
ATOM 1173 C CA . ILE A 1 138 ? 6.444 -1.512 2.190 1.00 97.19 138 ILE A CA 1
ATOM 1174 C C . ILE A 1 138 ? 6.096 -2.694 3.101 1.00 97.19 138 ILE A C 1
ATOM 1176 O O . ILE A 1 138 ? 4.959 -2.768 3.557 1.00 97.19 138 ILE A O 1
ATOM 1180 N N . LEU A 1 139 ? 7.055 -3.570 3.433 1.00 97.31 139 LEU A N 1
ATOM 1181 C CA . LEU A 1 139 ? 6.804 -4.701 4.341 1.00 97.31 139 LEU A CA 1
ATOM 1182 C C . LEU A 1 139 ? 6.393 -4.248 5.741 1.00 97.31 139 LEU A C 1
ATOM 1184 O O . LEU A 1 139 ? 5.468 -4.817 6.316 1.00 97.31 139 LEU A O 1
ATOM 1188 N N . THR A 1 140 ? 7.031 -3.202 6.271 1.00 95.12 140 THR A N 1
ATOM 1189 C CA . THR A 1 140 ? 6.630 -2.607 7.547 1.00 95.12 140 THR A CA 1
ATOM 1190 C C . THR A 1 140 ? 5.172 -2.166 7.499 1.00 95.12 140 THR A C 1
ATOM 1192 O O . THR A 1 140 ? 4.455 -2.446 8.449 1.00 95.12 140 THR A O 1
ATOM 1195 N N . GLY A 1 141 ? 4.692 -1.588 6.392 1.00 94.31 141 GLY A N 1
ATOM 1196 C CA . GLY A 1 141 ? 3.277 -1.243 6.212 1.00 94.31 141 GLY A CA 1
ATOM 1197 C C . GLY A 1 141 ? 2.321 -2.406 6.511 1.00 94.31 141 GLY A C 1
ATOM 1198 O O . GLY A 1 141 ? 1.364 -2.243 7.268 1.00 94.31 141 GLY A O 1
ATOM 1199 N N . PHE A 1 142 ? 2.631 -3.613 6.030 1.00 92.75 142 PHE A N 1
ATOM 1200 C CA . PHE A 1 142 ? 1.842 -4.818 6.317 1.00 92.75 142 PHE A CA 1
ATOM 1201 C C . PHE A 1 142 ? 1.862 -5.226 7.795 1.00 92.75 142 PHE A C 1
ATOM 1203 O O . PHE A 1 142 ? 0.845 -5.699 8.297 1.00 92.75 142 PHE A O 1
ATOM 1210 N N . LEU A 1 143 ? 2.971 -5.009 8.515 1.00 91.38 143 LEU A N 1
ATOM 1211 C CA . LEU A 1 143 ? 3.088 -5.349 9.942 1.00 91.38 143 LEU A CA 1
ATOM 1212 C C . LEU A 1 143 ? 2.135 -4.552 10.848 1.00 91.38 143 LEU A C 1
ATOM 1214 O O . LEU A 1 143 ? 1.959 -4.891 12.015 1.00 91.38 143 LEU A O 1
ATOM 1218 N N . HIS A 1 144 ? 1.515 -3.492 10.329 1.00 96.88 144 HIS A N 1
ATOM 1219 C CA . HIS A 1 144 ? 0.497 -2.719 11.039 1.00 96.88 144 HIS A CA 1
ATOM 1220 C C . HIS A 1 144 ? -0.932 -3.275 10.866 1.00 96.88 144 HIS A C 1
ATOM 1222 O O . HIS A 1 144 ? -1.875 -2.742 11.467 1.00 96.88 144 HIS A O 1
ATOM 1228 N N . CYS A 1 145 ? -1.097 -4.347 10.087 1.00 97.81 145 CYS A N 1
ATOM 1229 C CA . CYS A 1 145 ? -2.356 -5.072 9.920 1.00 97.81 145 CYS A CA 1
ATOM 1230 C C . CYS A 1 145 ? -2.528 -6.152 10.998 1.00 97.81 145 CYS A C 1
ATOM 1232 O O . CYS A 1 145 ? -1.559 -6.768 11.428 1.00 97.81 145 CYS A O 1
ATOM 1234 N N . ASP A 1 146 ? -3.774 -6.431 11.384 1.00 98.19 146 ASP A N 1
ATOM 1235 C CA . ASP A 1 146 ? -4.115 -7.625 12.174 1.00 98.19 146 ASP A CA 1
ATOM 1236 C C . ASP A 1 146 ? -4.224 -8.876 11.291 1.00 98.19 146 ASP A C 1
ATOM 1238 O O . ASP A 1 146 ? -4.045 -9.996 11.763 1.00 98.19 146 ASP A O 1
ATOM 1242 N N . LEU A 1 147 ? -4.549 -8.689 10.007 1.00 98.31 147 LEU A N 1
ATOM 1243 C CA . LEU A 1 147 ? -4.692 -9.758 9.025 1.00 98.31 147 LEU A CA 1
ATOM 1244 C C . LEU A 1 147 ? -4.174 -9.297 7.663 1.00 98.31 147 LEU A C 1
ATOM 1246 O O . LEU A 1 147 ? -4.565 -8.236 7.180 1.00 98.31 147 LEU A O 1
ATOM 1250 N N . VAL A 1 148 ? -3.356 -10.127 7.017 1.00 98.50 148 VAL A N 1
ATOM 1251 C CA . VAL A 1 148 ? -2.931 -9.943 5.624 1.00 98.50 148 VAL A CA 1
ATOM 1252 C C . VAL A 1 148 ? -3.384 -11.153 4.813 1.00 98.50 148 VAL A C 1
ATOM 1254 O O . VAL A 1 148 ? -3.054 -12.291 5.145 1.00 98.50 148 VAL A O 1
ATOM 1257 N N . GLY A 1 149 ? -4.169 -10.908 3.768 1.00 98.25 149 GLY A N 1
ATOM 1258 C CA . GLY A 1 149 ? -4.719 -11.916 2.871 1.00 98.25 149 GLY A CA 1
ATOM 1259 C C . GLY A 1 149 ? -4.130 -11.840 1.464 1.00 98.25 149 GLY A C 1
ATOM 1260 O O . GLY A 1 149 ? -3.803 -10.764 0.962 1.00 98.25 149 GLY A O 1
ATOM 1261 N N . PHE A 1 150 ? -4.040 -13.006 0.829 1.00 98.69 150 PHE A N 1
ATOM 1262 C CA . PHE A 1 150 ? -3.582 -13.196 -0.545 1.00 98.69 150 PHE A CA 1
ATOM 1263 C C . PHE A 1 150 ? -4.485 -14.217 -1.242 1.00 98.69 150 PHE A C 1
ATOM 1265 O O . PHE A 1 150 ? -5.087 -15.065 -0.580 1.00 98.69 150 PHE A O 1
ATOM 1272 N N . HIS A 1 151 ? -4.526 -14.202 -2.576 1.00 98.50 151 HIS A N 1
ATOM 1273 C CA . HIS A 1 151 ? -5.306 -15.179 -3.347 1.00 98.50 151 HIS A CA 1
ATOM 1274 C C . HIS A 1 151 ? -4.837 -16.632 -3.192 1.00 98.50 151 HIS A C 1
ATOM 1276 O O . HIS A 1 151 ? -5.656 -17.545 -3.269 1.00 98.50 151 HIS A O 1
ATOM 1282 N N . THR A 1 152 ? -3.536 -16.875 -2.997 1.00 98.44 152 THR A N 1
ATOM 1283 C CA . THR A 1 152 ? -2.984 -18.235 -2.917 1.00 98.44 152 THR A CA 1
ATOM 1284 C C . THR A 1 152 ? -2.013 -18.392 -1.754 1.00 98.44 152 THR A C 1
ATOM 1286 O O . THR A 1 152 ? -1.352 -17.443 -1.326 1.00 98.44 152 THR A O 1
ATOM 1289 N N . ILE A 1 153 ? -1.857 -19.635 -1.293 1.00 98.12 153 ILE A N 1
ATOM 1290 C CA . ILE A 1 153 ? -0.859 -19.995 -0.276 1.00 98.12 153 ILE A CA 1
ATOM 1291 C C . ILE A 1 153 ? 0.564 -19.719 -0.785 1.00 98.12 153 ILE A C 1
ATOM 1293 O O . ILE A 1 153 ? 1.438 -19.378 0.008 1.00 98.12 153 ILE A O 1
ATOM 1297 N N . SER A 1 154 ? 0.810 -19.833 -2.096 1.00 98.31 154 SER A N 1
ATOM 1298 C CA . SER A 1 154 ? 2.131 -19.548 -2.669 1.00 98.31 154 SER A CA 1
ATOM 1299 C C . SER A 1 154 ? 2.524 -18.086 -2.465 1.00 98.31 154 SER A C 1
ATOM 1301 O O . SER A 1 154 ? 3.634 -17.811 -2.020 1.00 98.31 154 SER A O 1
ATOM 1303 N N . TYR A 1 155 ? 1.598 -17.154 -2.710 1.00 98.50 155 TYR A N 1
ATOM 1304 C CA . TYR A 1 155 ? 1.845 -15.722 -2.517 1.00 98.50 155 TYR A CA 1
ATOM 1305 C C . TYR A 1 155 ? 2.089 -15.400 -1.041 1.00 98.50 155 TYR A C 1
ATOM 1307 O O . TYR A 1 155 ? 3.043 -14.698 -0.714 1.00 98.50 155 TYR A O 1
ATOM 1315 N N . ALA A 1 156 ? 1.307 -16.005 -0.141 1.00 98.25 156 ALA A N 1
ATOM 1316 C CA . ALA A 1 156 ? 1.528 -15.870 1.296 1.00 98.25 156 ALA A CA 1
ATOM 1317 C C . ALA A 1 156 ? 2.914 -16.391 1.727 1.00 98.25 156 ALA A C 1
ATOM 1319 O O . ALA A 1 156 ? 3.594 -15.744 2.518 1.00 98.25 156 ALA A O 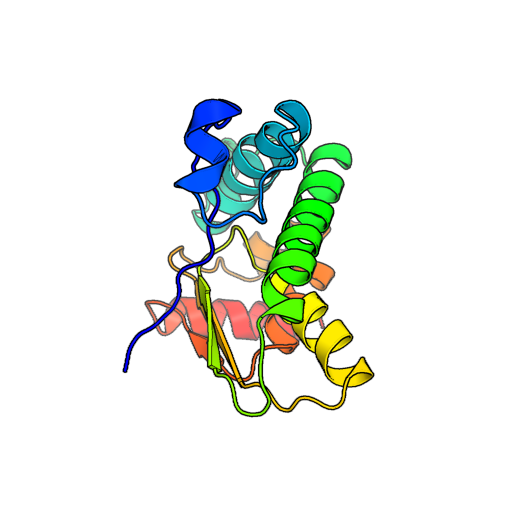1
ATOM 1320 N N . ARG A 1 157 ? 3.379 -17.527 1.184 1.00 98.38 157 ARG A N 1
ATOM 1321 C CA . ARG A 1 157 ? 4.732 -18.050 1.459 1.00 98.38 157 ARG A CA 1
ATOM 1322 C C . ARG A 1 157 ? 5.825 -17.108 0.963 1.00 98.38 157 ARG A C 1
ATOM 1324 O O . ARG A 1 157 ? 6.791 -16.884 1.683 1.00 98.38 157 ARG A O 1
ATOM 1331 N N . HIS A 1 158 ? 5.679 -16.547 -0.236 1.00 98.31 158 HIS A N 1
ATOM 1332 C CA . HIS A 1 158 ? 6.638 -15.571 -0.750 1.00 98.31 158 HIS A CA 1
ATOM 1333 C C . HIS A 1 158 ? 6.710 -14.321 0.131 1.00 98.31 158 HIS A C 1
ATOM 1335 O O . HIS A 1 158 ? 7.810 -13.903 0.481 1.00 98.31 158 HIS A O 1
ATOM 1341 N N . PHE A 1 159 ? 5.562 -13.802 0.574 1.00 98.06 159 PHE A N 1
ATOM 1342 C CA . PHE A 1 159 ? 5.502 -12.699 1.532 1.00 98.06 159 PHE A CA 1
ATOM 1343 C C . PHE A 1 159 ? 6.242 -13.018 2.836 1.00 98.06 159 PHE A C 1
ATOM 1345 O O . PHE A 1 159 ? 7.084 -12.234 3.270 1.00 98.06 159 PHE A O 1
ATOM 1352 N N . LEU A 1 160 ? 5.991 -14.187 3.435 1.00 97.88 160 LEU A N 1
ATOM 1353 C CA . LEU A 1 160 ? 6.665 -14.602 4.670 1.00 97.88 160 LEU A CA 1
ATOM 1354 C C . LEU A 1 160 ? 8.186 -14.715 4.498 1.00 97.88 160 LEU A C 1
ATOM 1356 O O . LEU A 1 160 ? 8.928 -14.255 5.365 1.00 97.88 160 LEU A O 1
ATOM 1360 N N . ASN A 1 161 ? 8.652 -15.263 3.374 1.00 97.88 161 ASN A N 1
ATOM 1361 C CA . ASN A 1 161 ? 10.083 -15.337 3.072 1.00 97.88 161 ASN A CA 1
ATOM 1362 C C . ASN A 1 161 ? 10.692 -13.935 2.925 1.00 97.88 161 ASN A C 1
ATOM 1364 O O . ASN A 1 161 ? 11.707 -13.639 3.548 1.00 97.88 161 ASN A O 1
ATOM 1368 N N . SER A 1 162 ? 10.038 -13.040 2.177 1.00 97.56 162 SER A N 1
ATOM 1369 C CA . SER A 1 162 ? 10.477 -11.647 2.032 1.00 97.56 162 SER A CA 1
ATOM 1370 C C . SER A 1 162 ? 10.549 -10.911 3.369 1.00 97.56 162 SER A C 1
ATOM 1372 O O . SER A 1 162 ? 11.498 -10.158 3.586 1.00 97.56 162 SER A O 1
ATOM 1374 N N . CYS A 1 163 ? 9.590 -11.144 4.272 1.00 97.25 163 CYS A N 1
ATOM 1375 C CA . CYS A 1 163 ? 9.636 -10.639 5.643 1.00 97.25 163 CYS A CA 1
ATOM 1376 C C . CYS A 1 163 ? 10.852 -11.178 6.396 1.00 97.25 163 CYS A C 1
ATOM 1378 O O . CYS A 1 163 ? 11.632 -10.380 6.901 1.00 97.25 163 CYS A O 1
ATOM 1380 N N . SER A 1 164 ? 11.050 -12.500 6.414 1.00 96.81 164 SER A N 1
ATOM 1381 C CA . SER A 1 164 ? 12.163 -13.137 7.131 1.00 96.81 164 SER A CA 1
ATOM 1382 C C . SER A 1 164 ? 13.545 -12.694 6.642 1.00 96.81 164 SER A C 1
ATOM 1384 O O . SER A 1 164 ? 14.497 -12.732 7.414 1.00 96.81 164 SER A O 1
ATOM 1386 N N . GLU A 1 165 ? 13.680 -12.332 5.367 1.00 95.38 165 GLU A N 1
ATOM 1387 C CA . GLU A 1 165 ? 14.953 -11.899 4.782 1.00 95.38 165 GLU A CA 1
ATOM 1388 C C . GLU A 1 165 ? 15.211 -10.387 4.924 1.00 95.38 165 GLU A C 1
ATOM 1390 O O . GLU A 1 165 ? 16.351 -9.943 4.782 1.00 95.38 165 GLU A O 1
ATOM 1395 N N . THR A 1 166 ? 14.171 -9.576 5.157 1.00 94.38 166 THR A N 1
ATOM 1396 C CA . THR A 1 166 ? 14.259 -8.102 5.084 1.00 94.38 166 THR A CA 1
ATOM 1397 C C . THR A 1 166 ? 14.087 -7.394 6.430 1.00 94.38 166 THR A C 1
ATOM 1399 O O . THR A 1 166 ? 14.665 -6.315 6.613 1.00 94.38 166 THR A O 1
ATOM 1402 N N . LEU A 1 167 ? 13.245 -7.929 7.320 1.00 92.06 167 LEU A N 1
ATOM 1403 C CA . LEU A 1 167 ? 12.842 -7.305 8.586 1.0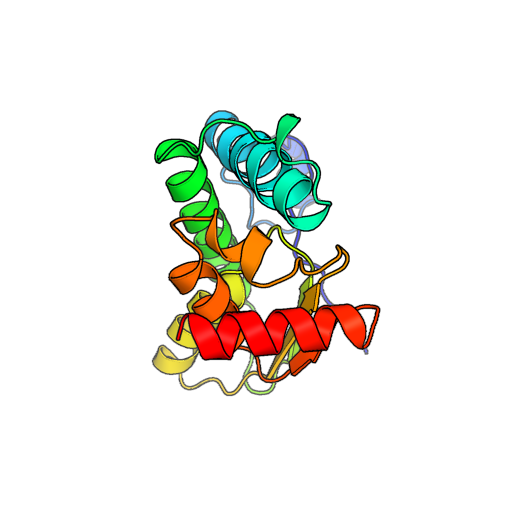0 92.06 167 LEU A CA 1
ATOM 1404 C C . LEU A 1 167 ? 13.644 -7.858 9.762 1.00 92.06 167 LEU A C 1
ATOM 1406 O O . LEU A 1 167 ? 14.108 -7.004 10.553 1.00 92.06 167 LEU A O 1
#

Secondary structure (DSSP, 8-state):
---------SSPPPTTTTTTTTSSS----HHHHHIIIIIIIIIIIHHHHTT-TTTPPP--HHHHHHHHHHHHHHHHHHGGG--TT-EEEEESGGGTTHHHHHHHHHHHHT---EEEEEE-SPPPPHHHHTT-TTHHHHHHHHHT-SEEEESSHHHHHHHHHHHHHH-

Sequence (167 aa):
MPFRWFGWPGLGIPQEDEKLVTEKMAQYNVDLADKYYNGFSNSTLWPLFHYQLHEMSRIDKATWDAYYYVNFLFAKVIFPQLHDGDTIWVHDYHLMLLPQFLRESTRQSGFKIKIGFFLHTPFPSSEVYRILPMRKQILTGFLHCDLVGFHTISYARHFLNSCSETL

pLDDT: mean 90.13, std 13.43, range [46.69, 98.75]

Radius of gyration: 16.34 Å; chains: 1; bounding box: 39×42×40 Å

Organism: Penicillium citrinum (NCBI:txid5077)